Protein AF-A0A7S2AE31-F1 (afdb_monomer_lite)

Secondary structure (DSSP, 8-state):
-GGGS---HHHHHHHHHTT--S--HHHHHHHHHHHTT--------TTSSHHHHHHHHHHHHH-------TT-EEEE--B-TTSSBPSS-EEEEEEEEETTEEEEEEEPTTS-EEEEEE-GGGEEE---TTTTPPP-S----S-----SSHHHHHHHHHHHHHHSTTSSPPP-----

Organism: NCBI:txid327968

Radius of gyration: 17.81 Å; chains: 1; bounding box: 38×43×53 Å

InterPro domains:
  IPR011545 DEAD/DEAH-box helicase domain [PF00270] (24-175)
  IPR014001 Helicase superfamily 1/2, ATP-binding domain [PS51192] (31-176)
  IPR027417 P-loop containing nucleoside triphosphate hydrolase [G3DSA:3.40.50.300] (1-176)
  IPR027417 P-loop containing nucleoside triphosphate hydrolase [SSF52540] (3-176)
  IPR050547 DEAD box ATP-dependent RNA helicases [PTHR47963] (2-176)

Foldseek 3Di:
DVVVVPADLQLVLLCVVVVVPDAFPQLVVQQVCLLVVHDDDDDDDPPRCVLCSNLRSLCRVVQPDDPLDAFFWFFFWAQDPVRDTDPGTAIWGFRHADPQWTFTWGQDPVRDTDTDTHHSSRGNATQDPPPPDDDDDDDDDPDDDDDDDQVVLVVSQVVSCSSCNGPPDDDDRDDD

Sequence (176 aa):
TAEKLRFGPFLQAALVRREFFYLTPVQQCTMPLLLGGRDFLASAFTGSGKTAAYLLPILSSVDKMCRLQPGAMVAAHYKVRSGERSAKPQIGRVRGLRQGLAAVEFEQATGLVKRQLVPPDWVVGAPDAKRQGSWKGPARPLAVVLVPTRELSEQVHEEARSFTVYSDVRSVALYG

pLDDT: mean 79.94, std 12.9, range [45.97, 96.5]

Structure (mmCIF, N/CA/C/O backbone):
data_AF-A0A7S2AE31-F1
#
_entry.id   AF-A0A7S2AE31-F1
#
loop_
_atom_site.group_PDB
_atom_site.id
_atom_site.type_symbol
_atom_site.label_atom_id
_atom_site.label_alt_id
_atom_site.label_comp_id
_atom_site.label_asym_id
_atom_site.label_entity_id
_atom_site.label_seq_id
_atom_site.pdbx_PDB_ins_code
_atom_site.Cartn_x
_atom_site.Cartn_y
_atom_site.Cartn_z
_atom_site.occupancy
_atom_site.B_iso_or_equiv
_atom_site.auth_seq_id
_atom_site.auth_comp_id
_atom_site.auth_asym_id
_atom_site.auth_atom_id
_atom_site.pdbx_PDB_model_num
ATOM 1 N N . THR A 1 1 ? 3.109 17.002 -2.239 1.00 68.44 1 THR A N 1
ATOM 2 C CA . THR A 1 1 ? 3.317 16.192 -1.024 1.00 68.44 1 THR A CA 1
ATOM 3 C C . THR A 1 1 ? 2.339 15.042 -1.046 1.00 68.44 1 THR A C 1
ATOM 5 O O . THR A 1 1 ? 1.288 15.181 -1.670 1.00 68.44 1 THR A O 1
ATOM 8 N N . ALA A 1 2 ? 2.683 13.919 -0.418 1.00 66.88 2 ALA A N 1
ATOM 9 C CA . ALA A 1 2 ? 1.801 12.753 -0.341 1.00 66.88 2 ALA A CA 1
ATOM 10 C C . ALA A 1 2 ? 0.439 13.094 0.293 1.00 66.88 2 ALA A C 1
ATOM 12 O O . ALA A 1 2 ? -0.577 12.568 -0.134 1.00 66.88 2 ALA A O 1
ATOM 13 N N . GLU A 1 3 ? 0.393 14.068 1.205 1.00 65.00 3 GLU A N 1
ATOM 14 C CA . GLU A 1 3 ? -0.838 14.572 1.836 1.00 65.00 3 GLU A CA 1
ATOM 15 C C . GLU A 1 3 ? -1.874 15.150 0.863 1.00 65.00 3 GLU A C 1
ATOM 17 O O . GLU A 1 3 ? -3.066 15.146 1.158 1.00 65.00 3 GLU A O 1
ATOM 22 N N . LYS A 1 4 ? -1.446 15.651 -0.306 1.00 74.38 4 LYS A N 1
ATOM 23 C CA . LYS A 1 4 ? -2.381 16.156 -1.325 1.00 74.38 4 LYS A CA 1
ATOM 24 C C . LYS A 1 4 ? -3.153 15.024 -2.006 1.00 74.38 4 LYS A C 1
ATOM 26 O O . LYS A 1 4 ? -4.203 15.275 -2.594 1.00 74.38 4 LYS A O 1
ATOM 31 N N . LEU A 1 5 ? -2.633 13.798 -1.946 1.00 74.25 5 LEU A N 1
ATOM 32 C CA . LEU A 1 5 ? -3.311 12.611 -2.441 1.00 74.25 5 LEU A CA 1
ATOM 33 C C . LEU A 1 5 ? -4.301 12.175 -1.356 1.00 74.25 5 LEU A C 1
ATOM 35 O O . LEU A 1 5 ? -3.900 11.796 -0.260 1.00 74.25 5 LEU A O 1
ATOM 39 N N . ARG A 1 6 ? -5.603 12.294 -1.636 1.00 73.88 6 ARG A N 1
ATOM 40 C CA . ARG A 1 6 ? -6.688 11.980 -0.691 1.00 73.88 6 ARG A CA 1
ATOM 41 C C . ARG A 1 6 ? -6.847 10.467 -0.511 1.00 73.88 6 ARG A C 1
ATOM 43 O O . ARG A 1 6 ? -7.829 9.886 -0.965 1.00 73.88 6 ARG A O 1
ATOM 50 N N . PHE A 1 7 ? -5.861 9.829 0.107 1.00 80.62 7 PHE A N 1
ATOM 51 C CA . PHE A 1 7 ? -5.904 8.408 0.417 1.00 80.62 7 PHE A CA 1
ATOM 52 C C . PHE A 1 7 ? -6.839 8.100 1.588 1.00 80.62 7 PHE A C 1
ATOM 54 O O . PHE A 1 7 ? -7.137 8.956 2.423 1.00 80.62 7 PHE A O 1
ATOM 61 N N . GLY A 1 8 ? -7.284 6.843 1.656 1.00 73.44 8 GLY A N 1
ATOM 62 C CA . GLY A 1 8 ? -8.011 6.334 2.813 1.00 73.44 8 GLY A CA 1
ATOM 63 C C . GLY A 1 8 ? -7.158 6.381 4.095 1.00 73.44 8 GLY A C 1
ATOM 64 O O . GLY A 1 8 ? -5.924 6.350 4.013 1.00 73.44 8 GLY A O 1
ATOM 65 N N . PRO A 1 9 ? -7.785 6.412 5.287 1.00 67.44 9 PRO A N 1
ATOM 66 C CA . PRO A 1 9 ? -7.075 6.605 6.557 1.00 67.44 9 PRO A CA 1
ATOM 67 C C . PRO A 1 9 ? -5.950 5.583 6.823 1.00 67.44 9 PRO A C 1
ATOM 69 O O . PRO A 1 9 ? -4.905 5.931 7.372 1.00 67.44 9 PRO A O 1
ATOM 72 N N . PHE A 1 10 ? -6.131 4.348 6.351 1.00 73.69 10 PHE A N 1
ATOM 73 C CA . PHE A 1 10 ? -5.202 3.217 6.479 1.00 73.69 10 PHE A CA 1
ATOM 74 C C . PHE A 1 10 ? -3.910 3.423 5.711 1.00 73.69 10 PHE A C 1
ATOM 76 O O . PHE A 1 10 ? -2.809 3.225 6.228 1.00 73.69 10 PHE A O 1
ATOM 83 N N . LEU A 1 11 ? -4.046 3.858 4.464 1.00 78.44 11 LEU A N 1
ATOM 84 C CA . LEU A 1 11 ? -2.898 4.127 3.626 1.00 78.44 11 LEU A CA 1
ATOM 85 C C . LEU A 1 11 ? -2.192 5.402 4.094 1.00 78.44 11 LEU A C 1
ATOM 87 O O . LEU A 1 11 ? -0.970 5.407 4.195 1.00 78.44 11 LEU A O 1
ATOM 91 N N . GLN A 1 12 ? -2.941 6.432 4.505 1.00 75.38 12 GLN A N 1
ATOM 92 C CA . GLN A 1 12 ? -2.379 7.652 5.097 1.00 75.38 12 GLN A CA 1
ATOM 93 C C . GLN A 1 12 ? -1.475 7.338 6.298 1.00 75.38 12 GLN A C 1
ATOM 95 O O . GLN A 1 12 ? -0.385 7.886 6.444 1.00 75.38 12 GLN A O 1
ATOM 100 N N . ALA A 1 13 ? -1.898 6.414 7.150 1.00 69.88 13 ALA A N 1
ATOM 101 C CA . ALA A 1 13 ? -1.109 5.962 8.280 1.00 69.88 13 ALA A CA 1
ATOM 102 C C . ALA A 1 13 ? 0.147 5.200 7.919 1.00 69.88 13 ALA A C 1
ATOM 104 O O . ALA A 1 13 ? 1.188 5.387 8.550 1.00 69.88 13 ALA A O 1
ATOM 105 N N . ALA A 1 14 ? 0.033 4.306 6.939 1.00 75.62 14 ALA A N 1
ATOM 106 C CA . ALA A 1 14 ? 1.166 3.548 6.458 1.00 75.62 14 ALA A CA 1
ATOM 107 C C . ALA A 1 14 ? 2.216 4.497 5.867 1.00 75.62 14 ALA A C 1
ATOM 109 O O . ALA A 1 14 ? 3.402 4.341 6.146 1.00 75.62 14 ALA A O 1
ATOM 110 N N . LEU A 1 15 ? 1.776 5.535 5.149 1.00 81.88 15 LEU A N 1
ATOM 111 C CA . LEU A 1 15 ? 2.634 6.601 4.635 1.00 81.88 15 LEU A CA 1
ATOM 112 C C . LEU A 1 15 ? 3.331 7.369 5.766 1.00 81.88 15 LEU A C 1
ATOM 114 O O . LEU A 1 15 ? 4.552 7.495 5.741 1.00 81.88 15 LEU A O 1
ATOM 118 N N . VAL A 1 16 ? 2.594 7.812 6.792 1.00 73.19 16 VAL A N 1
ATOM 119 C CA . VAL A 1 16 ? 3.174 8.513 7.956 1.00 73.19 16 VAL A CA 1
ATOM 120 C C . VAL A 1 16 ? 4.182 7.633 8.696 1.00 73.19 16 VAL A C 1
ATOM 122 O O . VAL A 1 16 ? 5.275 8.089 9.015 1.00 73.19 16 VAL A O 1
ATOM 125 N N . ARG A 1 17 ? 3.851 6.358 8.938 1.00 73.12 17 ARG A N 1
ATOM 126 C CA . ARG A 1 17 ? 4.752 5.394 9.591 1.00 73.12 17 ARG A CA 1
ATOM 127 C C . ARG A 1 17 ? 6.064 5.224 8.823 1.00 73.12 17 ARG A C 1
ATOM 129 O O . ARG A 1 17 ? 7.094 4.985 9.444 1.00 73.12 17 ARG A O 1
ATOM 136 N N . ARG A 1 18 ? 6.005 5.286 7.493 1.00 77.44 18 ARG A N 1
ATOM 137 C CA . ARG A 1 18 ? 7.160 5.152 6.598 1.00 77.44 18 ARG A CA 1
ATOM 138 C C . ARG A 1 18 ? 7.850 6.480 6.297 1.00 77.44 18 ARG A C 1
ATOM 140 O O . ARG A 1 18 ? 8.722 6.499 5.438 1.00 77.44 18 ARG A O 1
ATOM 147 N N . GLU A 1 19 ? 7.440 7.569 6.949 1.00 81.06 19 GLU A N 1
ATOM 148 C CA . GLU A 1 19 ? 7.974 8.914 6.706 1.00 81.06 19 GLU A CA 1
ATOM 149 C C . GLU A 1 19 ? 7.860 9.331 5.223 1.00 81.06 19 GLU A C 1
ATOM 151 O O . GLU A 1 19 ? 8.667 10.082 4.673 1.00 81.06 19 GLU A O 1
ATOM 156 N N . PHE A 1 20 ? 6.818 8.835 4.550 1.00 81.94 20 PHE A N 1
ATOM 157 C CA . PHE A 1 20 ? 6.571 9.048 3.130 1.00 81.94 20 PHE A CA 1
ATOM 158 C C . PHE A 1 20 ? 5.857 10.391 2.918 1.00 81.94 20 PHE A C 1
ATOM 160 O O . PHE A 1 20 ? 4.647 10.460 2.696 1.00 81.94 20 PHE A O 1
ATOM 167 N N . PHE A 1 21 ? 6.606 11.488 3.029 1.00 81.06 21 PHE A N 1
ATOM 168 C CA . PHE A 1 21 ? 6.059 12.851 2.936 1.00 81.06 21 PHE A CA 1
ATOM 169 C C . PHE A 1 21 ? 6.119 13.428 1.513 1.00 81.06 21 PHE A C 1
ATOM 171 O O . PHE A 1 21 ? 5.227 14.172 1.072 1.00 81.06 21 PHE A O 1
ATOM 178 N N . TYR A 1 22 ? 7.156 13.055 0.763 1.00 88.31 22 TYR A N 1
ATOM 179 C CA . TYR A 1 22 ? 7.464 13.609 -0.551 1.00 88.31 22 TYR A CA 1
ATOM 180 C C . TYR A 1 22 ? 7.390 12.543 -1.63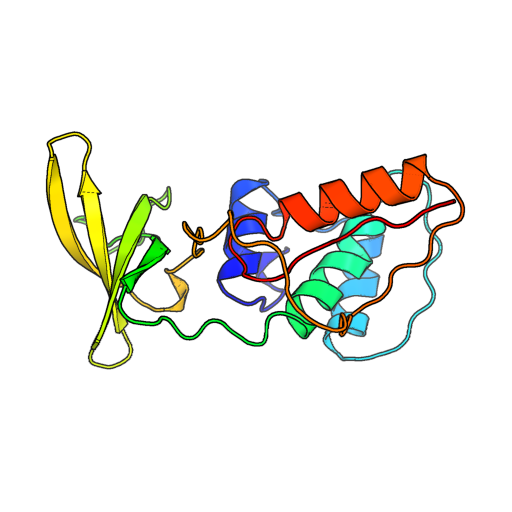7 1.00 88.31 22 TYR A C 1
ATOM 182 O O . TYR A 1 22 ? 7.874 11.429 -1.477 1.00 88.31 22 TYR A O 1
ATOM 190 N N . LEU A 1 23 ? 6.775 12.921 -2.755 1.00 91.44 23 LEU A N 1
ATOM 191 C CA . LEU A 1 23 ? 6.646 12.069 -3.929 1.00 91.44 23 LEU A CA 1
ATOM 192 C C . LEU A 1 23 ? 7.863 12.262 -4.832 1.00 91.44 23 LEU A C 1
ATOM 194 O O . LEU A 1 23 ? 8.241 13.408 -5.093 1.00 91.44 23 LEU A O 1
ATOM 198 N N . THR A 1 24 ? 8.413 11.172 -5.361 1.00 94.19 24 THR A N 1
ATOM 199 C CA . THR A 1 24 ? 9.433 11.224 -6.418 1.00 94.19 24 THR A CA 1
ATOM 200 C C . THR A 1 24 ? 8.834 11.755 -7.732 1.00 94.19 24 THR A C 1
ATOM 202 O O . THR A 1 24 ? 7.613 11.720 -7.901 1.00 94.19 24 THR A O 1
ATOM 205 N N . PRO A 1 25 ? 9.641 12.222 -8.704 1.00 94.38 25 PRO A N 1
ATOM 206 C CA . PRO A 1 25 ? 9.113 12.762 -9.962 1.00 94.38 25 PRO A CA 1
ATOM 207 C C . PRO A 1 25 ? 8.170 11.800 -10.700 1.00 94.38 25 PRO A C 1
ATOM 209 O O . PRO A 1 25 ? 7.080 12.192 -11.109 1.00 94.38 25 PRO A O 1
ATOM 212 N N . VAL A 1 26 ? 8.525 10.510 -10.789 1.00 94.88 26 VAL A N 1
ATOM 213 C CA . VAL A 1 26 ? 7.657 9.509 -11.433 1.00 94.88 26 VAL A CA 1
ATOM 214 C C . VAL A 1 26 ? 6.336 9.339 -10.683 1.00 94.88 26 VAL A C 1
ATOM 216 O O . VAL A 1 26 ? 5.289 9.235 -11.312 1.00 94.88 26 VAL A O 1
ATOM 219 N N . GLN A 1 27 ? 6.346 9.378 -9.349 1.00 94.94 27 GLN A N 1
ATOM 220 C CA . GLN A 1 27 ? 5.135 9.309 -8.527 1.00 94.94 27 GLN A CA 1
ATOM 221 C C . GLN A 1 27 ? 4.248 10.546 -8.727 1.00 94.94 27 GLN A C 1
ATOM 223 O O . GLN A 1 27 ? 3.042 10.414 -8.909 1.00 94.94 27 GLN A O 1
ATOM 228 N N . GLN A 1 28 ? 4.836 11.744 -8.766 1.00 93.62 28 GLN A N 1
ATOM 229 C CA . GLN A 1 28 ? 4.097 12.992 -8.989 1.00 93.62 28 GLN A CA 1
ATOM 230 C C . GLN A 1 28 ? 3.348 12.996 -10.324 1.00 93.62 28 GLN A C 1
ATOM 232 O O . GLN A 1 28 ? 2.207 13.448 -10.376 1.00 93.62 28 GLN A O 1
ATOM 237 N N . CYS A 1 29 ? 3.965 12.469 -11.384 1.00 91.94 29 CYS A N 1
ATOM 238 C CA . CYS A 1 29 ? 3.344 12.411 -12.705 1.00 91.94 29 CYS A CA 1
ATOM 239 C C . CYS A 1 29 ? 2.307 11.286 -12.836 1.00 91.94 29 CYS A C 1
ATOM 241 O O . CYS A 1 29 ? 1.307 11.455 -13.527 1.00 91.94 29 CYS A O 1
ATOM 243 N N . THR A 1 30 ? 2.531 10.134 -12.197 1.00 94.12 30 THR A N 1
ATOM 244 C CA . THR A 1 30 ? 1.717 8.924 -12.431 1.00 94.12 30 THR A CA 1
ATOM 245 C C . THR A 1 30 ? 0.552 8.770 -11.459 1.00 94.12 30 THR A C 1
ATOM 247 O O . THR A 1 30 ? -0.539 8.378 -11.871 1.00 94.12 30 THR A O 1
ATOM 250 N N . MET A 1 31 ? 0.732 9.110 -10.180 1.00 92.94 31 MET A N 1
ATOM 251 C CA . MET A 1 31 ? -0.282 8.862 -9.150 1.00 92.94 31 MET A CA 1
ATOM 252 C C . MET A 1 31 ? -1.608 9.599 -9.397 1.00 92.94 31 MET A C 1
ATOM 254 O O . MET A 1 31 ? -2.647 8.967 -9.210 1.00 92.94 31 MET A O 1
ATOM 258 N N . PRO A 1 32 ? -1.640 10.873 -9.847 1.00 91.06 32 PRO A N 1
ATOM 259 C CA . PRO A 1 32 ? -2.903 11.545 -10.160 1.00 91.06 32 PRO A CA 1
ATOM 260 C C . PRO A 1 32 ? -3.675 10.869 -11.300 1.00 91.06 32 PRO A C 1
ATOM 262 O O . PRO A 1 32 ? -4.900 10.794 -11.244 1.00 91.06 32 PRO A O 1
ATOM 265 N N . LEU A 1 33 ? -2.967 10.348 -12.310 1.00 92.50 33 LEU A N 1
ATOM 266 C CA . LEU A 1 33 ? -3.576 9.639 -13.439 1.00 92.50 33 LEU A CA 1
ATOM 267 C C . LEU A 1 33 ? -4.204 8.324 -12.972 1.00 92.50 33 LEU A C 1
ATOM 269 O O . LEU A 1 33 ? -5.379 8.068 -13.228 1.00 92.50 33 LEU A O 1
ATOM 273 N N . LEU A 1 34 ? -3.439 7.537 -12.216 1.00 92.81 34 LEU A N 1
ATOM 274 C CA . LEU A 1 34 ? -3.885 6.255 -11.684 1.00 92.81 34 LEU A CA 1
ATOM 275 C C . LEU A 1 34 ? -5.048 6.382 -10.697 1.00 92.81 34 LEU A C 1
ATOM 277 O O . LEU A 1 34 ? -6.004 5.616 -10.773 1.00 92.81 34 LEU A O 1
ATOM 281 N N . LEU A 1 35 ? -5.001 7.363 -9.791 1.00 90.12 35 LEU A N 1
ATOM 282 C CA . LEU A 1 35 ? -6.112 7.647 -8.875 1.00 90.12 35 LEU A CA 1
ATOM 283 C C . LEU A 1 35 ? -7.366 8.130 -9.614 1.00 90.12 35 LEU A C 1
ATOM 285 O O . LEU A 1 35 ? -8.476 7.913 -9.137 1.00 90.12 35 LEU A O 1
ATOM 289 N N . GLY A 1 36 ? -7.196 8.746 -10.786 1.00 89.81 36 GLY A N 1
ATOM 290 C CA . GLY A 1 36 ? -8.281 9.084 -11.704 1.00 89.81 36 GLY A CA 1
ATOM 291 C C . GLY A 1 36 ? -8.800 7.905 -12.536 1.00 89.81 36 GLY A C 1
ATOM 292 O O . GLY A 1 36 ? -9.654 8.120 -13.392 1.00 89.81 36 GLY A O 1
ATOM 293 N N . GLY A 1 37 ? -8.287 6.685 -12.328 1.00 89.94 37 GLY A N 1
ATOM 294 C CA . GLY A 1 37 ? -8.685 5.490 -13.076 1.00 89.94 37 GLY A CA 1
ATOM 295 C C . GLY A 1 37 ? -8.210 5.481 -14.530 1.00 89.94 37 GLY A C 1
ATOM 296 O O . GLY A 1 37 ? -8.858 4.871 -15.376 1.00 89.94 37 GLY A O 1
ATOM 297 N N . ARG A 1 38 ? -7.123 6.198 -14.844 1.00 92.44 38 ARG A N 1
ATOM 298 C CA . ARG A 1 38 ? -6.558 6.283 -16.196 1.00 92.44 38 ARG A CA 1
ATOM 299 C C . ARG A 1 38 ? -5.428 5.276 -16.371 1.00 92.44 38 ARG A C 1
ATOM 301 O O . ARG A 1 38 ? -4.583 5.129 -15.487 1.00 92.44 38 ARG A O 1
ATOM 308 N N . ASP A 1 39 ? -5.367 4.684 -17.557 1.00 93.50 39 ASP A N 1
ATOM 309 C CA . ASP A 1 39 ? -4.202 3.922 -17.993 1.00 93.50 39 ASP A CA 1
ATOM 310 C C . ASP A 1 39 ? -3.012 4.856 -18.227 1.00 93.50 39 ASP A C 1
ATOM 312 O O . ASP A 1 39 ? -3.167 6.020 -18.616 1.00 93.50 39 ASP A O 1
ATOM 316 N N . PHE A 1 40 ? -1.806 4.348 -17.990 1.00 89.88 40 PHE A N 1
ATOM 317 C CA . PHE A 1 40 ? -0.582 5.114 -18.176 1.00 89.88 40 PHE A CA 1
ATOM 318 C C . PHE A 1 40 ? 0.577 4.208 -18.591 1.00 89.88 40 PHE A C 1
ATOM 320 O O . PHE A 1 40 ? 0.610 3.017 -18.285 1.00 89.88 40 PHE A O 1
ATOM 327 N N . LEU A 1 41 ? 1.565 4.818 -19.238 1.00 92.19 41 LEU A N 1
ATOM 328 C CA . LEU A 1 41 ? 2.875 4.234 -19.478 1.00 92.19 41 LEU A CA 1
ATOM 329 C C . LEU A 1 41 ? 3.909 5.155 -18.833 1.00 92.19 41 LEU A C 1
ATOM 331 O O . LEU A 1 41 ? 3.884 6.365 -19.055 1.00 92.19 41 LEU A O 1
ATOM 335 N N . ALA A 1 42 ? 4.813 4.598 -18.032 1.00 89.38 42 ALA A N 1
ATOM 336 C CA . ALA A 1 42 ? 5.895 5.361 -17.422 1.00 89.38 42 ALA A CA 1
ATOM 337 C C . ALA A 1 42 ? 7.244 4.709 -17.702 1.00 89.38 42 ALA A C 1
ATOM 339 O O . ALA A 1 42 ? 7.419 3.506 -17.516 1.00 89.38 42 ALA A O 1
ATOM 340 N N . SER A 1 43 ? 8.213 5.541 -18.076 1.00 92.00 43 SER A N 1
ATOM 341 C CA . SER A 1 43 ? 9.621 5.172 -18.151 1.00 92.00 43 SER A CA 1
ATOM 342 C C . SER A 1 43 ? 10.387 5.935 -17.076 1.00 92.00 43 SER A C 1
ATOM 344 O O . SER A 1 43 ? 10.277 7.155 -16.974 1.00 92.00 43 SER A O 1
ATOM 346 N N . ALA A 1 44 ? 11.126 5.214 -16.237 1.00 92.31 44 ALA A N 1
ATOM 347 C CA . ALA A 1 44 ? 12.005 5.803 -15.233 1.00 92.31 44 ALA A CA 1
ATOM 348 C C . ALA A 1 44 ? 13.084 4.796 -14.819 1.00 92.31 44 ALA A C 1
ATOM 350 O O . ALA A 1 44 ? 12.856 3.582 -14.855 1.00 92.31 44 ALA A O 1
ATOM 351 N N . PHE A 1 45 ? 14.231 5.286 -14.346 1.00 90.44 45 PHE A N 1
ATOM 352 C CA . PHE A 1 45 ? 15.346 4.452 -13.882 1.00 90.44 45 PHE A CA 1
ATOM 353 C C . PHE A 1 45 ? 14.970 3.562 -12.687 1.00 90.44 45 PHE A C 1
ATOM 355 O O . PHE A 1 45 ? 13.973 3.798 -11.993 1.00 90.44 45 PHE A O 1
ATOM 362 N N . THR A 1 46 ? 15.735 2.501 -12.437 1.00 88.56 46 THR A N 1
ATOM 363 C CA . THR A 1 46 ? 15.642 1.730 -11.185 1.00 88.56 46 THR A CA 1
ATOM 364 C C . THR A 1 46 ? 15.882 2.651 -9.979 1.00 88.56 46 THR A C 1
ATOM 366 O O . THR A 1 46 ? 16.502 3.703 -10.103 1.00 88.56 46 THR A O 1
ATOM 369 N N . GLY A 1 47 ? 15.271 2.346 -8.831 1.00 88.38 47 GLY A N 1
ATOM 370 C CA . GLY A 1 47 ? 15.357 3.201 -7.634 1.00 88.38 47 GLY A CA 1
ATOM 371 C C . GLY A 1 47 ? 14.544 4.507 -7.668 1.00 88.38 47 GLY A C 1
ATOM 372 O O . GLY A 1 47 ? 14.421 5.167 -6.646 1.00 88.38 47 GLY A O 1
ATOM 373 N N . SER A 1 48 ? 13.896 4.866 -8.784 1.00 90.00 48 SER A N 1
ATOM 374 C CA . SER A 1 48 ? 13.085 6.101 -8.892 1.00 90.00 48 SER A CA 1
ATOM 375 C C . SER A 1 48 ? 11.750 6.090 -8.126 1.00 90.00 48 SER A C 1
ATOM 377 O O . SER A 1 48 ? 11.005 7.069 -8.164 1.00 90.00 48 SER A O 1
ATOM 379 N N . GLY A 1 49 ? 11.408 4.993 -7.441 1.00 92.19 49 GLY A N 1
ATOM 380 C CA . GLY A 1 49 ? 10.156 4.872 -6.685 1.00 92.19 49 GLY A CA 1
ATOM 381 C C . GLY A 1 49 ? 8.939 4.427 -7.507 1.00 92.19 49 GLY A C 1
ATOM 382 O O . GLY A 1 49 ? 7.809 4.622 -7.056 1.00 92.19 49 GLY A O 1
ATOM 383 N N . LYS A 1 50 ? 9.146 3.810 -8.683 1.00 94.94 50 LYS A N 1
ATOM 384 C CA . LYS A 1 50 ? 8.068 3.266 -9.540 1.00 94.94 50 LYS A CA 1
ATOM 385 C C . LYS A 1 50 ? 7.130 2.310 -8.803 1.00 94.94 50 LYS A C 1
ATOM 387 O O . LYS A 1 50 ? 5.930 2.353 -9.034 1.00 94.94 50 LYS A O 1
ATOM 392 N N . THR A 1 51 ? 7.667 1.477 -7.912 1.00 95.12 51 THR A N 1
ATOM 393 C CA . THR A 1 51 ? 6.889 0.477 -7.170 1.00 95.12 51 THR A CA 1
ATOM 394 C C . THR A 1 51 ? 5.777 1.126 -6.349 1.00 95.12 51 THR A C 1
ATOM 396 O O . THR A 1 51 ? 4.605 0.834 -6.560 1.00 95.12 51 THR A O 1
ATOM 399 N N . ALA A 1 52 ? 6.110 2.098 -5.497 1.00 94.62 52 ALA A N 1
ATOM 400 C CA . ALA A 1 52 ? 5.104 2.860 -4.758 1.00 94.62 52 ALA A CA 1
ATOM 401 C C . ALA A 1 52 ? 4.190 3.690 -5.682 1.00 94.62 52 ALA A C 1
ATOM 403 O O . ALA A 1 52 ? 3.024 3.900 -5.354 1.00 94.62 52 ALA A O 1
ATOM 404 N N . ALA A 1 53 ? 4.693 4.121 -6.848 1.00 94.88 53 ALA A N 1
ATOM 405 C CA . ALA A 1 53 ? 3.929 4.909 -7.814 1.00 94.88 53 ALA A CA 1
ATOM 406 C C . ALA A 1 53 ? 2.688 4.171 -8.340 1.00 94.88 53 ALA A C 1
ATOM 408 O O . ALA A 1 53 ? 1.634 4.792 -8.451 1.00 94.88 53 ALA A O 1
ATOM 409 N N . TYR A 1 54 ? 2.790 2.861 -8.606 1.00 94.44 54 TYR A N 1
ATOM 410 C CA . TYR A 1 54 ? 1.631 2.048 -8.993 1.00 94.44 54 TYR A CA 1
ATOM 411 C C . TYR A 1 54 ? 0.948 1.355 -7.806 1.00 94.44 54 TYR A C 1
ATOM 413 O O . TYR A 1 54 ? -0.272 1.207 -7.819 1.00 94.44 54 TYR A O 1
ATOM 421 N N . LEU A 1 55 ? 1.685 0.955 -6.759 1.00 95.12 55 LEU A N 1
ATOM 422 C CA . LEU A 1 55 ? 1.093 0.239 -5.623 1.00 95.12 55 LEU A CA 1
ATOM 423 C C . LEU A 1 55 ? 0.127 1.107 -4.824 1.00 95.12 55 LEU A C 1
ATOM 425 O O . LEU A 1 55 ? -0.954 0.640 -4.484 1.00 95.12 55 LEU A O 1
ATOM 429 N N . LEU A 1 56 ? 0.485 2.354 -4.514 1.00 93.31 56 LEU A N 1
ATOM 430 C CA . LEU A 1 56 ? -0.352 3.205 -3.665 1.00 93.31 56 LEU A CA 1
ATOM 431 C C . LEU A 1 56 ? -1.737 3.471 -4.291 1.00 93.31 56 LEU A C 1
ATOM 433 O O . LEU A 1 56 ? -2.733 3.291 -3.587 1.00 93.31 56 LEU A O 1
ATOM 437 N N . PRO A 1 57 ? -1.863 3.813 -5.591 1.00 92.94 57 PRO A N 1
ATOM 438 C CA . PRO A 1 57 ? -3.173 3.907 -6.235 1.00 92.94 57 PRO A CA 1
ATOM 439 C C . PRO A 1 57 ? -3.936 2.578 -6.294 1.00 92.94 57 PRO A C 1
ATOM 441 O O . PRO A 1 57 ? -5.140 2.570 -6.045 1.00 92.94 57 PRO A O 1
ATOM 444 N N . ILE A 1 58 ? -3.257 1.453 -6.568 1.00 92.50 58 ILE A N 1
ATOM 445 C CA . ILE A 1 58 ? -3.889 0.121 -6.557 1.00 92.50 58 ILE A CA 1
ATOM 446 C C . ILE A 1 58 ? -4.469 -0.172 -5.174 1.00 92.50 58 ILE A C 1
ATOM 448 O O . ILE A 1 58 ? -5.651 -0.486 -5.057 1.00 92.50 58 ILE A O 1
ATOM 452 N N . LEU A 1 59 ? -3.665 -0.022 -4.121 1.00 90.38 59 LEU A N 1
ATOM 453 C CA . LEU A 1 59 ? -4.094 -0.246 -2.744 1.00 90.38 59 LEU A CA 1
ATOM 454 C C . LEU A 1 59 ? -5.248 0.682 -2.371 1.00 90.38 59 LEU A C 1
ATOM 456 O O . LEU A 1 59 ? -6.229 0.214 -1.811 1.00 90.38 59 LEU A O 1
ATOM 460 N N . SER A 1 60 ? -5.192 1.956 -2.763 1.00 88.38 60 SER A N 1
ATOM 461 C CA . SER A 1 60 ? -6.296 2.896 -2.551 1.00 88.38 60 SER A CA 1
ATOM 462 C C . SER A 1 60 ? -7.590 2.490 -3.265 1.00 88.38 60 SER A C 1
ATOM 464 O O . SER A 1 60 ? -8.670 2.795 -2.770 1.00 88.38 60 SER A O 1
ATOM 466 N N . SER A 1 61 ? -7.501 1.844 -4.430 1.00 86.69 61 SER A N 1
ATOM 467 C CA . SER A 1 61 ? -8.666 1.370 -5.191 1.00 86.69 61 SER A CA 1
ATOM 468 C C . SER A 1 61 ? -9.256 0.081 -4.608 1.00 86.69 61 SER A C 1
ATOM 470 O O . SER A 1 61 ? -10.473 -0.117 -4.610 1.00 86.69 61 SER A O 1
ATOM 472 N N . VAL A 1 62 ? -8.392 -0.795 -4.090 1.00 82.62 62 VAL A N 1
ATOM 473 C CA . VAL A 1 62 ? -8.762 -2.076 -3.474 1.00 82.62 62 VAL A CA 1
ATOM 474 C C . VAL A 1 62 ? -9.321 -1.881 -2.061 1.00 82.62 62 VAL A C 1
ATOM 476 O O . VAL A 1 62 ? -10.250 -2.586 -1.665 1.00 82.62 62 VAL A O 1
ATOM 479 N N . ASP A 1 63 ? -8.803 -0.905 -1.316 1.00 71.44 63 ASP A N 1
ATOM 480 C CA . ASP A 1 63 ? -9.166 -0.604 0.072 1.00 71.44 63 ASP A CA 1
ATOM 481 C C . ASP A 1 63 ? -10.510 0.146 0.171 1.00 71.44 63 ASP A C 1
ATOM 483 O O . ASP A 1 63 ? -10.613 1.276 0.640 1.00 71.44 63 ASP A O 1
ATOM 487 N N . LYS A 1 64 ? -11.585 -0.500 -0.301 1.00 57.72 64 LYS A N 1
ATOM 488 C CA . LYS A 1 64 ? -12.972 0.000 -0.209 1.00 57.72 64 LYS A CA 1
ATOM 489 C C . LYS A 1 64 ? -13.632 -0.306 1.136 1.00 57.72 64 LYS A C 1
ATOM 491 O O . LYS A 1 64 ? -14.776 0.085 1.369 1.00 57.72 64 LYS A O 1
ATOM 496 N N . MET A 1 65 ? -12.955 -1.049 2.009 1.00 51.00 65 MET A N 1
ATOM 497 C CA . MET A 1 65 ? -13.510 -1.532 3.265 1.00 51.00 65 MET A CA 1
ATOM 498 C C . MET A 1 65 ? -12.632 -1.138 4.433 1.00 51.00 65 MET A C 1
ATOM 500 O O . MET A 1 65 ? -11.753 -1.878 4.841 1.00 51.00 65 MET A O 1
ATOM 504 N N . CYS A 1 66 ? -13.008 -0.037 5.065 1.00 49.69 66 CYS A N 1
ATOM 505 C CA . CYS A 1 66 ? -12.863 0.076 6.501 1.00 49.69 66 CYS A CA 1
ATOM 506 C C . CYS A 1 66 ? -14.168 0.548 7.098 1.00 49.69 66 CYS A C 1
ATOM 508 O O . CYS A 1 66 ? -14.386 1.717 7.409 1.00 49.69 66 CYS A O 1
ATOM 510 N N . ARG A 1 67 ? -15.076 -0.410 7.276 1.00 51.75 67 ARG A N 1
ATOM 511 C CA . ARG A 1 67 ? -16.089 -0.227 8.303 1.00 51.75 67 ARG A CA 1
ATOM 512 C C . ARG A 1 67 ? -15.332 -0.280 9.623 1.00 51.75 67 ARG A C 1
ATOM 514 O O . ARG A 1 67 ? -14.785 -1.323 9.963 1.00 51.75 67 ARG A O 1
ATOM 521 N N . LEU A 1 68 ? -15.288 0.837 10.343 1.00 55.34 68 LEU A N 1
ATOM 522 C CA . LEU A 1 68 ? -14.903 0.890 11.753 1.00 55.34 68 LEU A CA 1
ATOM 523 C C . LEU A 1 68 ? -15.900 0.035 12.549 1.00 55.34 68 LEU A C 1
ATOM 525 O O . LEU A 1 68 ? -16.874 0.541 13.105 1.00 55.34 68 LEU A O 1
ATOM 529 N N . GLN A 1 69 ? -15.720 -1.284 12.516 1.00 58.03 69 GLN A N 1
ATOM 530 C CA . GLN A 1 69 ? -16.616 -2.216 13.181 1.00 58.03 69 GLN A CA 1
ATOM 531 C C . GLN A 1 69 ? -16.334 -2.197 14.689 1.00 58.03 69 GLN A C 1
ATOM 533 O O . GLN A 1 69 ? -15.166 -2.165 15.095 1.00 58.03 69 GLN A O 1
ATOM 538 N N . PRO A 1 70 ? -17.375 -2.242 15.541 1.00 59.09 70 PRO A N 1
ATOM 539 C CA . PRO A 1 70 ? -17.195 -2.474 16.967 1.00 59.09 70 PRO A CA 1
ATOM 540 C C . PRO A 1 70 ? -16.331 -3.720 17.209 1.00 59.09 70 PRO A C 1
ATOM 542 O O . PRO A 1 70 ? -16.595 -4.791 16.674 1.00 59.09 70 PRO A O 1
ATOM 545 N N . GLY A 1 71 ? -15.287 -3.578 18.016 1.00 62.94 71 GLY A N 1
ATOM 546 C CA . GLY A 1 71 ? -14.335 -4.628 18.365 1.00 62.94 71 GLY A CA 1
ATOM 547 C C . GLY A 1 71 ? -13.025 -4.606 17.575 1.00 62.94 71 GLY A C 1
ATOM 548 O O . GLY A 1 71 ? -12.069 -5.229 18.046 1.00 62.94 71 GLY A O 1
ATOM 549 N N . ALA A 1 72 ? -12.952 -3.879 16.452 1.00 65.94 72 ALA A N 1
ATOM 550 C CA . ALA A 1 72 ? -11.730 -3.752 15.660 1.00 65.94 72 ALA A CA 1
ATOM 551 C C . ALA A 1 72 ? -10.621 -3.100 16.493 1.00 65.94 72 ALA A C 1
ATOM 553 O O . ALA A 1 72 ? -10.827 -2.045 17.097 1.00 65.94 72 ALA A O 1
ATOM 554 N N . MET A 1 73 ? -9.441 -3.717 16.543 1.00 66.50 73 MET A N 1
ATOM 555 C CA . MET A 1 73 ? -8.260 -3.000 17.011 1.00 66.50 73 MET A CA 1
ATOM 556 C C . MET A 1 73 ? -7.912 -1.967 15.963 1.00 66.50 73 MET A C 1
ATOM 558 O O . MET A 1 73 ? -7.930 -2.294 14.785 1.00 66.50 73 MET A O 1
ATOM 562 N N . VAL A 1 74 ? -7.598 -0.751 16.385 1.00 71.62 74 VAL A N 1
ATOM 563 C CA . VAL A 1 74 ? -7.189 0.334 15.521 1.00 71.62 74 VAL A CA 1
ATOM 564 C C . VAL A 1 74 ? -5.959 1.059 16.024 1.00 71.62 74 VAL A C 1
ATOM 566 O O . VAL A 1 74 ? -5.864 1.368 17.199 1.00 71.62 74 VAL A O 1
ATOM 569 N N . ALA A 1 75 ? -5.024 1.387 15.142 1.00 72.06 75 ALA A N 1
ATOM 570 C CA . ALA A 1 75 ? -4.130 2.497 15.401 1.00 72.06 75 ALA A CA 1
ATOM 571 C C . ALA A 1 75 ? -4.944 3.780 15.183 1.00 72.06 75 ALA A C 1
ATOM 573 O O . ALA A 1 75 ? -5.578 3.942 14.144 1.00 72.06 75 ALA A O 1
ATOM 574 N N . ALA A 1 76 ? -4.961 4.689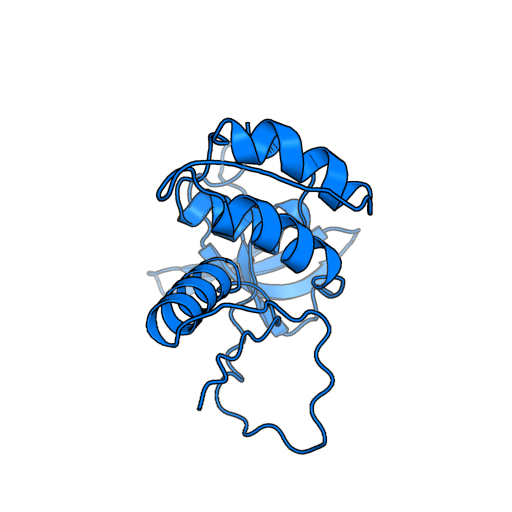 16.145 1.00 76.81 76 ALA A N 1
ATOM 575 C CA . ALA A 1 76 ? -5.653 5.962 16.017 1.00 76.81 76 ALA A CA 1
ATOM 576 C C . ALA A 1 76 ? -4.891 7.057 16.758 1.00 76.81 76 ALA A C 1
ATOM 578 O O . ALA A 1 76 ? -4.226 6.816 17.769 1.00 76.81 76 ALA A O 1
ATOM 579 N N . HIS A 1 77 ? -4.978 8.277 16.250 1.00 81.94 77 HIS A N 1
ATOM 580 C CA . HIS A 1 77 ? -4.571 9.433 17.027 1.00 81.94 77 HIS A CA 1
ATOM 581 C C . HIS A 1 77 ? -5.641 9.750 18.061 1.00 81.94 77 HIS A C 1
ATOM 583 O O . HIS A 1 77 ? -6.828 9.524 17.833 1.00 81.94 77 HIS A O 1
ATOM 589 N N . TYR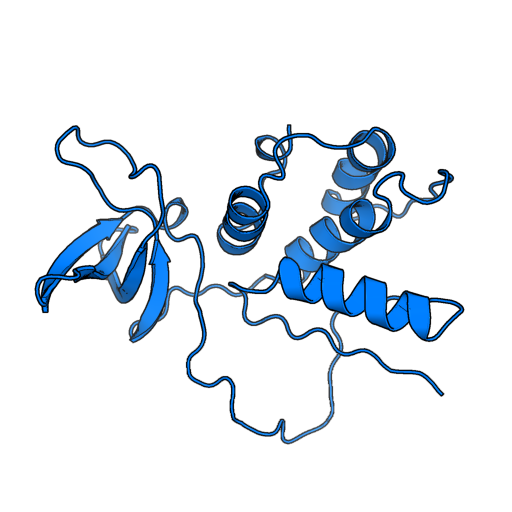 A 1 78 ? -5.217 10.281 19.199 1.00 79.75 78 TYR A N 1
ATOM 590 C CA . TYR A 1 78 ? -6.109 10.636 20.294 1.00 79.75 78 TYR A CA 1
ATOM 591 C C . TYR A 1 78 ? -6.063 12.136 20.561 1.00 79.75 78 TYR A C 1
ATOM 593 O O . TYR A 1 78 ? -5.109 12.819 20.183 1.00 79.75 78 TYR A O 1
ATOM 601 N N . LYS A 1 79 ? -7.094 12.649 21.236 1.00 83.00 79 LYS A N 1
ATOM 602 C CA . LYS A 1 79 ? -7.168 14.057 21.612 1.00 83.00 79 LYS A CA 1
ATOM 603 C C . LYS A 1 79 ? -6.221 14.316 22.784 1.00 83.00 79 LYS A C 1
ATOM 605 O O . LYS A 1 79 ? -6.355 13.725 23.866 1.00 83.00 79 LYS A O 1
ATOM 610 N N . VAL A 1 80 ? -5.228 15.173 22.562 1.00 81.25 80 VAL A N 1
ATOM 611 C CA . VAL A 1 80 ? -4.351 15.668 23.633 1.00 81.25 80 VAL A CA 1
ATOM 612 C C . VAL A 1 80 ? -5.059 16.769 24.431 1.00 81.25 80 VAL A C 1
ATOM 614 O O . VAL A 1 80 ? -6.119 17.251 24.035 1.00 81.25 80 VAL A O 1
ATOM 617 N N . ARG A 1 81 ? -4.509 17.160 25.591 1.00 79.81 81 ARG A N 1
ATOM 618 C CA . ARG A 1 81 ? -5.129 18.180 26.463 1.00 79.81 81 ARG A CA 1
ATOM 619 C C . ARG A 1 81 ? -5.320 19.535 25.766 1.00 79.81 81 ARG A C 1
ATOM 621 O O . ARG A 1 81 ? -6.287 20.211 26.086 1.00 79.81 81 ARG A O 1
ATOM 628 N N . SER A 1 82 ? -4.465 19.884 24.797 1.00 75.19 82 SER A N 1
ATOM 629 C CA . SER A 1 82 ? -4.601 21.095 23.966 1.00 75.19 82 SER A CA 1
ATOM 630 C C . SER A 1 82 ? -5.796 21.051 23.006 1.00 75.19 82 SER A C 1
ATOM 632 O O . SER A 1 82 ? -6.126 22.053 22.387 1.00 75.19 82 SER A O 1
ATOM 634 N N . GLY A 1 83 ? -6.463 19.901 22.873 1.00 75.25 83 GLY A N 1
ATOM 635 C CA . GLY A 1 83 ? -7.552 19.690 21.924 1.00 75.25 83 GLY A CA 1
ATOM 636 C C . GLY A 1 83 ? -7.097 19.208 20.545 1.00 75.25 83 GLY A C 1
ATOM 637 O O . GLY A 1 83 ? -7.946 18.812 19.748 1.00 75.25 83 GLY A O 1
ATOM 638 N N . GLU A 1 84 ? -5.789 19.173 20.298 1.00 77.94 84 GLU A N 1
ATOM 639 C CA . GLU A 1 84 ? -5.181 18.755 19.035 1.00 77.94 84 GLU A CA 1
ATOM 640 C C . GLU A 1 84 ? -5.043 17.227 18.913 1.00 77.94 84 GLU A C 1
ATOM 642 O O . GLU A 1 84 ? -5.301 16.455 19.848 1.00 77.94 84 GLU A O 1
ATOM 647 N N . ARG A 1 85 ? -4.627 16.789 17.722 1.00 78.62 85 ARG A N 1
ATOM 648 C CA . ARG A 1 85 ? -4.309 15.397 17.392 1.00 78.62 85 ARG A CA 1
ATOM 649 C C . ARG A 1 85 ? -2.950 15.015 17.987 1.00 78.62 85 ARG A C 1
ATOM 651 O O . ARG A 1 85 ? -1.993 15.775 17.882 1.00 78.62 85 ARG A O 1
ATOM 658 N N . SER A 1 86 ? -2.837 13.827 18.586 1.00 79.62 86 SER A N 1
ATOM 659 C CA . SER A 1 86 ? -1.549 13.318 19.083 1.00 79.62 86 SER A CA 1
ATOM 660 C C . SER A 1 86 ? -0.497 13.236 17.968 1.00 79.62 86 SER A C 1
ATOM 662 O O . SER A 1 86 ? -0.826 12.887 16.840 1.00 79.62 86 SER A O 1
ATOM 664 N N . ALA A 1 87 ? 0.780 13.493 18.265 1.00 72.19 87 ALA A N 1
ATOM 665 C CA . ALA A 1 87 ? 1.847 13.387 17.258 1.00 72.19 87 ALA A CA 1
ATOM 666 C C . ALA A 1 87 ? 2.067 11.937 16.787 1.00 72.19 87 ALA A C 1
ATOM 668 O O . ALA A 1 87 ? 2.271 11.678 15.604 1.00 72.19 87 ALA A O 1
ATOM 669 N N . LYS A 1 88 ? 1.975 10.975 17.715 1.00 71.19 88 LYS A N 1
ATOM 670 C CA . LYS A 1 88 ? 2.068 9.540 17.423 1.00 71.19 88 LYS A CA 1
ATOM 671 C C . LYS A 1 88 ? 0.708 8.864 17.618 1.00 71.19 88 LYS A C 1
ATOM 673 O O . LYS A 1 88 ? 0.024 9.164 18.605 1.00 71.19 88 LYS A O 1
ATOM 678 N N . PRO A 1 89 ? 0.306 7.962 16.712 1.00 73.38 89 PRO A N 1
ATOM 679 C CA . PRO A 1 89 ? -0.885 7.156 16.912 1.00 73.38 89 PRO A CA 1
ATOM 680 C C . PRO A 1 89 ? -0.649 6.076 17.969 1.00 73.38 89 PRO A C 1
ATOM 682 O O . PRO A 1 89 ? 0.464 5.574 18.128 1.00 73.38 89 PRO A O 1
ATOM 685 N N . GLN A 1 90 ? -1.710 5.707 18.678 1.00 76.81 90 GLN A N 1
ATOM 686 C CA . GLN A 1 90 ? -1.715 4.606 19.637 1.00 76.81 90 GLN A CA 1
ATOM 687 C C . GLN A 1 90 ? -2.654 3.506 19.167 1.00 76.81 90 GLN A C 1
ATOM 689 O O . GLN A 1 90 ? -3.628 3.766 18.463 1.00 76.81 90 GLN A O 1
ATOM 694 N N . ILE A 1 91 ? -2.361 2.272 19.565 1.00 74.81 91 ILE A N 1
ATOM 695 C CA . ILE A 1 91 ? -3.274 1.158 19.343 1.00 74.81 91 ILE A CA 1
ATOM 696 C C . ILE A 1 91 ? -4.402 1.269 20.367 1.00 74.81 91 ILE A C 1
ATOM 698 O O . ILE A 1 91 ? -4.173 1.467 21.558 1.00 74.81 91 ILE A O 1
ATOM 702 N N . GLY A 1 92 ? -5.625 1.158 19.886 1.00 77.88 92 GLY A N 1
ATOM 703 C CA . GLY A 1 92 ? -6.828 1.125 20.682 1.00 77.88 92 GLY A CA 1
ATOM 704 C C . GLY A 1 92 ? -7.865 0.193 20.080 1.00 77.88 92 GLY A C 1
ATOM 705 O O . GLY A 1 92 ? -7.628 -0.447 19.064 1.00 77.88 92 GLY A O 1
ATOM 706 N N . ARG A 1 93 ? -9.027 0.079 20.710 1.00 81.38 93 ARG A N 1
ATOM 707 C CA . ARG A 1 93 ? -10.131 -0.765 20.252 1.00 81.38 93 ARG A CA 1
ATOM 708 C C . ARG A 1 93 ? -11.337 0.092 19.918 1.00 81.38 93 ARG A C 1
ATOM 710 O O . ARG A 1 93 ? -11.806 0.852 20.763 1.00 81.38 93 ARG A O 1
ATOM 717 N N . VAL A 1 94 ? -11.864 -0.043 18.707 1.00 78.00 94 VAL A N 1
ATOM 718 C CA . VAL A 1 94 ? -13.120 0.591 18.304 1.00 78.00 94 VAL A CA 1
ATOM 719 C C . VAL A 1 94 ? -14.246 -0.035 19.114 1.00 78.00 94 VAL A C 1
ATOM 721 O O . VAL A 1 94 ? -14.418 -1.249 19.123 1.00 78.00 94 VAL A O 1
ATOM 724 N N . ARG A 1 95 ? -15.041 0.777 19.801 1.00 82.94 95 ARG A N 1
ATOM 725 C CA . ARG A 1 95 ? -16.272 0.351 20.483 1.00 82.94 95 ARG A CA 1
ATOM 726 C C . ARG A 1 95 ? -17.528 0.632 19.668 1.00 82.94 95 ARG A C 1
ATOM 728 O O . ARG A 1 95 ? -18.577 0.077 19.965 1.00 82.94 95 ARG A O 1
ATOM 735 N N . GLY A 1 96 ? -17.407 1.446 18.627 1.00 72.38 96 GLY A N 1
ATOM 736 C CA . GLY A 1 96 ? -18.459 1.747 17.667 1.00 72.38 96 GLY A CA 1
ATOM 737 C C . GLY A 1 96 ? -18.334 3.167 17.132 1.00 72.38 96 GLY A C 1
ATOM 738 O O . GLY A 1 96 ? -17.363 3.868 17.418 1.00 72.38 96 GLY A O 1
ATOM 739 N N . LEU A 1 97 ? -19.340 3.589 16.373 1.00 67.31 97 LEU A N 1
ATOM 740 C CA . LEU A 1 97 ? -19.484 4.959 15.892 1.00 67.31 97 LEU A CA 1
ATOM 741 C C . LEU A 1 97 ? -20.536 5.679 16.742 1.00 67.31 97 LEU A C 1
ATOM 743 O O . LEU A 1 97 ? -21.617 5.145 16.980 1.00 67.31 97 LEU A O 1
ATOM 747 N N . ARG A 1 98 ? -20.227 6.890 17.207 1.00 71.00 98 ARG A N 1
ATOM 748 C CA . ARG A 1 98 ? -21.159 7.769 17.928 1.00 71.00 98 ARG A CA 1
ATOM 749 C C . ARG A 1 98 ? -21.111 9.151 17.298 1.00 71.00 98 ARG A C 1
ATOM 751 O O . ARG A 1 98 ? -20.047 9.754 17.262 1.00 71.00 98 ARG A O 1
ATOM 758 N N . GLN A 1 99 ? -22.251 9.639 16.803 1.00 72.12 99 GLN A N 1
ATOM 759 C CA . GLN A 1 99 ? -22.360 10.965 16.168 1.00 72.12 99 GLN A CA 1
ATOM 760 C C . GLN A 1 99 ? -21.345 11.176 15.022 1.00 72.12 99 GLN A C 1
ATOM 762 O O . GLN A 1 99 ? -20.778 12.250 14.870 1.00 72.12 99 GLN A O 1
ATOM 767 N N . GLY A 1 100 ? -21.059 10.125 14.244 1.00 60.62 100 GLY A N 1
ATOM 768 C CA . GLY A 1 100 ? -20.057 10.173 13.169 1.00 60.62 100 GLY A CA 1
ATOM 769 C C . GLY A 1 100 ? -18.594 10.094 13.630 1.00 60.62 100 GLY A C 1
ATOM 770 O O . GLY A 1 100 ? -17.709 10.033 12.785 1.00 60.62 100 GLY A O 1
ATOM 771 N N . LEU A 1 101 ? -18.322 10.034 14.938 1.00 70.00 101 LEU A N 1
ATOM 772 C CA . LEU A 1 101 ? -16.983 9.863 15.510 1.00 70.00 101 LEU A CA 1
ATOM 773 C C . LEU A 1 101 ? -16.732 8.405 15.911 1.00 70.00 101 LEU A C 1
ATOM 775 O O . LEU A 1 101 ? -17.634 7.707 16.382 1.00 70.00 101 LEU A O 1
ATOM 779 N N . ALA A 1 102 ? -15.492 7.944 15.766 1.00 71.44 102 ALA A N 1
ATOM 780 C CA . ALA A 1 102 ? -15.057 6.633 16.225 1.00 71.44 102 ALA A CA 1
ATOM 781 C C . ALA A 1 102 ? -14.829 6.657 17.742 1.00 71.44 102 ALA A C 1
ATOM 783 O O . ALA A 1 102 ? -13.992 7.402 18.248 1.00 71.44 102 ALA A O 1
ATOM 784 N N . ALA A 1 103 ? -15.557 5.831 18.490 1.00 83.25 103 ALA A N 1
ATOM 785 C CA . ALA A 1 103 ? -15.273 5.609 19.902 1.00 83.25 103 ALA A CA 1
ATOM 786 C C . ALA A 1 103 ? -14.111 4.619 20.016 1.00 83.25 103 ALA A C 1
ATOM 788 O O . ALA A 1 103 ? -14.290 3.441 19.711 1.00 83.25 103 ALA A O 1
ATOM 789 N N . VAL A 1 104 ? -12.938 5.084 20.447 1.00 84.25 104 VAL A N 1
ATOM 790 C CA . VAL A 1 104 ? -11.725 4.263 20.558 1.00 84.25 104 VAL A CA 1
ATOM 791 C C . VAL A 1 104 ? -11.257 4.205 22.011 1.00 84.25 104 VAL A C 1
ATOM 793 O O . VAL A 1 104 ? -11.191 5.214 22.716 1.00 84.25 104 VAL A O 1
ATOM 796 N N . GLU A 1 105 ? -10.957 2.994 22.465 1.00 87.69 105 GLU A N 1
ATOM 797 C CA . GLU A 1 105 ? -10.330 2.704 23.751 1.00 87.69 105 GLU A CA 1
ATOM 798 C C . GLU A 1 105 ? -8.837 2.507 23.578 1.00 87.69 105 GLU A C 1
ATOM 800 O O . GLU A 1 105 ? -8.432 1.514 22.991 1.00 87.69 105 GLU A O 1
ATOM 805 N N . PHE A 1 106 ? -8.026 3.411 24.110 1.00 82.94 106 PHE A N 1
ATOM 806 C CA . PHE A 1 106 ? -6.574 3.266 24.119 1.00 82.94 106 PHE A CA 1
ATOM 807 C C . PHE A 1 106 ? -6.133 2.685 25.459 1.00 82.94 106 PHE A C 1
ATOM 809 O O . PHE A 1 106 ? -6.466 3.241 26.508 1.00 82.94 106 PHE A O 1
ATOM 816 N N . GLU A 1 107 ? -5.395 1.584 25.432 1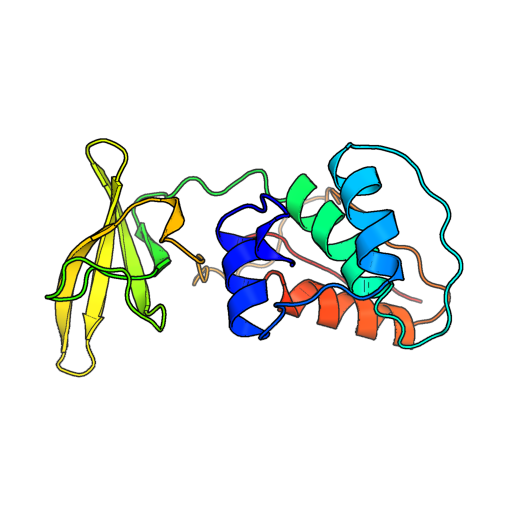.00 78.56 107 GLU A N 1
ATOM 817 C CA . GLU A 1 107 ? -4.787 1.003 26.628 1.00 78.56 107 GLU A CA 1
ATOM 818 C C . GLU A 1 107 ? -3.425 1.665 26.863 1.00 78.56 107 GLU A C 1
ATOM 820 O O . GLU A 1 107 ? -2.564 1.682 25.982 1.00 78.56 107 GLU A O 1
ATOM 825 N N . GLN A 1 108 ? -3.256 2.304 28.020 1.00 71.50 108 GLN A N 1
ATOM 826 C CA . GLN A 1 108 ? -2.025 3.013 28.369 1.00 71.50 108 GLN A CA 1
ATOM 827 C C . GLN A 1 108 ? -1.041 2.085 29.087 1.00 71.50 108 GLN A C 1
ATOM 829 O O . GLN A 1 108 ? -1.443 1.118 29.725 1.00 71.50 108 GLN A O 1
ATOM 834 N N . ALA A 1 109 ? 0.253 2.425 29.062 1.00 66.75 109 ALA A N 1
ATOM 835 C CA . ALA A 1 109 ? 1.305 1.668 29.757 1.00 66.75 109 ALA A CA 1
ATOM 836 C C . ALA A 1 109 ? 1.068 1.521 31.275 1.00 66.75 109 ALA A C 1
ATOM 838 O O . ALA A 1 109 ? 1.607 0.623 31.908 1.00 66.75 109 ALA A O 1
ATOM 839 N N . THR A 1 110 ? 0.246 2.394 31.856 1.00 73.50 110 THR A N 1
ATOM 840 C CA . THR A 1 110 ? -0.184 2.366 33.260 1.00 73.50 110 THR A CA 1
ATOM 841 C C . THR A 1 110 ? -1.323 1.375 33.538 1.00 73.50 110 THR A C 1
ATOM 843 O O . THR A 1 110 ? -1.798 1.311 34.666 1.00 73.50 110 THR A O 1
ATOM 846 N N . GLY A 1 111 ? -1.820 0.652 32.526 1.00 73.00 111 GLY A N 1
ATOM 847 C CA . GLY A 1 111 ? -3.007 -0.210 32.611 1.00 73.00 111 GLY A CA 1
ATOM 848 C C . GLY A 1 111 ? -4.340 0.550 32.562 1.00 73.00 111 GLY A C 1
ATOM 849 O O . GLY A 1 111 ? -5.411 -0.055 32.568 1.00 73.00 111 GLY A O 1
ATOM 850 N N . LEU A 1 112 ? -4.307 1.885 32.492 1.00 77.38 112 LEU A N 1
ATOM 851 C CA . LEU A 1 112 ? -5.507 2.709 32.370 1.00 77.38 112 LEU A CA 1
ATOM 852 C C . LEU A 1 112 ? -6.052 2.660 30.938 1.00 77.38 112 LEU A C 1
ATOM 854 O O . LEU A 1 112 ? -5.353 2.975 29.974 1.00 77.38 112 LEU A O 1
ATOM 858 N N . VAL A 1 113 ? -7.337 2.331 30.803 1.00 81.25 113 VAL A N 1
ATOM 859 C CA . VAL A 1 113 ? -8.048 2.382 29.520 1.00 81.25 113 VAL A CA 1
ATOM 860 C C . VAL A 1 113 ? -8.660 3.767 29.337 1.00 81.25 113 VAL A C 1
ATOM 862 O O . VAL A 1 113 ? -9.594 4.155 30.041 1.00 81.25 113 VAL A O 1
ATOM 865 N N . LYS A 1 114 ? -8.163 4.523 28.357 1.00 83.62 114 LYS A N 1
ATOM 866 C CA . LYS A 1 114 ? -8.672 5.855 28.022 1.00 83.62 114 LYS A CA 1
ATOM 867 C C . LYS A 1 114 ? -9.638 5.774 26.840 1.00 83.62 114 LYS A C 1
ATOM 869 O O . LYS A 1 114 ? -9.234 5.509 25.710 1.00 83.62 114 LYS A O 1
ATOM 874 N N . ARG A 1 115 ? -10.918 6.059 27.092 1.00 87.62 115 ARG A N 1
ATOM 875 C CA . ARG A 1 115 ? -11.982 6.147 26.075 1.00 87.62 115 ARG A CA 1
ATOM 876 C C . 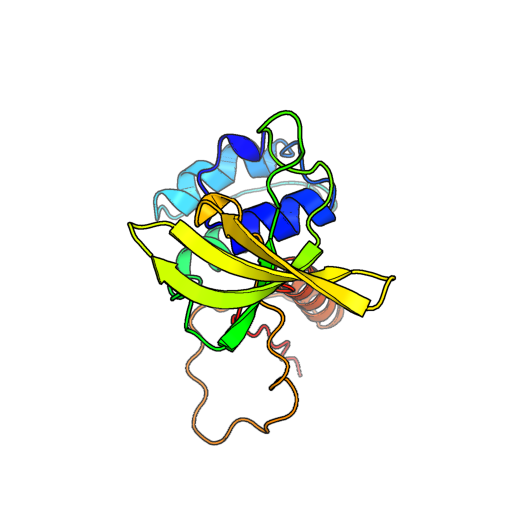ARG A 1 115 ? -12.055 7.547 25.490 1.00 87.62 115 ARG A C 1
ATOM 878 O O . ARG A 1 115 ? -12.202 8.509 26.240 1.00 87.62 115 ARG A O 1
ATOM 885 N N . GLN A 1 116 ? -11.988 7.668 24.170 1.00 87.81 116 GLN A N 1
ATOM 886 C CA . GLN A 1 116 ? -12.152 8.949 23.487 1.00 87.81 116 GLN A CA 1
ATOM 887 C C . GLN A 1 116 ? -12.948 8.791 22.195 1.00 87.81 116 GLN A C 1
ATOM 889 O O . GLN A 1 116 ? -12.860 7.770 21.516 1.00 87.81 116 GLN A O 1
ATOM 894 N N . LEU A 1 117 ? -13.716 9.827 21.862 1.00 83.12 117 LEU A N 1
ATOM 895 C CA . LEU A 1 117 ? -14.273 9.997 20.527 1.00 83.12 117 LEU A CA 1
ATOM 896 C C . LEU A 1 117 ? -13.202 10.652 19.664 1.00 83.12 117 LEU A C 1
ATOM 898 O O . LEU A 1 117 ? -12.727 11.742 19.988 1.00 83.12 117 LEU A O 1
ATOM 902 N N . VAL A 1 118 ? -12.812 9.972 18.595 1.00 82.31 118 VAL A N 1
ATOM 903 C CA . VAL A 1 118 ? -11.837 10.469 17.630 1.00 82.31 118 VAL A CA 1
ATOM 904 C C . VAL A 1 118 ? -12.505 10.535 16.260 1.00 82.31 118 VAL A C 1
ATOM 906 O O . VAL A 1 118 ? -13.294 9.647 15.922 1.00 82.31 118 VAL A O 1
ATOM 909 N N . PRO A 1 119 ? -12.253 11.586 15.470 1.00 75.56 119 PRO A N 1
ATOM 910 C CA . PRO A 1 119 ? -12.695 11.625 14.086 1.00 75.56 119 PRO A CA 1
ATOM 911 C C . PRO A 1 119 ? -12.264 10.356 13.323 1.00 75.56 119 PRO A C 1
ATOM 913 O O . PRO A 1 119 ? -11.172 9.841 13.576 1.00 75.56 119 PRO A O 1
ATOM 916 N N . PRO A 1 120 ? -13.092 9.795 12.422 1.00 65.38 120 PRO A N 1
ATOM 917 C CA . PRO A 1 120 ? -12.727 8.594 11.666 1.00 65.38 120 PRO A CA 1
ATOM 918 C C . PRO A 1 120 ? -11.417 8.739 10.876 1.00 65.38 120 PRO A C 1
ATOM 920 O O . PRO A 1 120 ? -10.677 7.775 10.740 1.00 65.38 120 PRO A O 1
ATOM 923 N N . ASP A 1 121 ? -11.088 9.948 10.421 1.00 66.62 121 ASP A N 1
ATOM 924 C CA . ASP A 1 121 ? -9.832 10.320 9.753 1.00 66.62 121 ASP A CA 1
ATOM 925 C C . ASP A 1 121 ? -8.606 10.354 10.693 1.00 66.62 121 ASP A C 1
ATOM 927 O O . ASP A 1 121 ? -7.459 10.442 10.245 1.00 66.62 121 ASP A O 1
ATOM 931 N N . TRP A 1 122 ? -8.820 10.265 12.009 1.00 75.75 122 TRP A N 1
ATOM 932 C CA . TRP A 1 122 ? -7.755 10.058 12.995 1.00 75.75 122 TRP A CA 1
ATOM 933 C C . TRP A 1 122 ? -7.470 8.579 13.225 1.00 75.75 122 TRP A C 1
ATOM 935 O O . TRP A 1 122 ? -6.417 8.250 13.781 1.00 75.75 122 TRP A O 1
ATOM 945 N N . VAL A 1 123 ? -8.375 7.691 12.807 1.00 72.12 123 VAL A N 1
ATOM 946 C CA . VAL A 1 123 ? -8.125 6.256 12.804 1.00 72.12 123 VAL A CA 1
ATOM 947 C C . VAL A 1 123 ? -7.189 5.945 11.654 1.00 72.12 123 VAL A C 1
ATOM 949 O O . VAL A 1 123 ? -7.552 6.004 10.491 1.00 72.12 123 VAL A O 1
ATOM 952 N N . VAL A 1 124 ? -5.955 5.635 12.004 1.00 65.94 124 VAL A N 1
ATOM 953 C CA . VAL A 1 124 ? -4.876 5.384 11.065 1.00 65.94 124 VAL A CA 1
ATOM 954 C C . VAL A 1 124 ? -4.800 3.915 10.652 1.00 65.94 124 VAL A C 1
ATOM 956 O O . VAL A 1 124 ? -4.254 3.591 9.613 1.00 65.94 124 VAL A O 1
ATOM 959 N N . GLY A 1 125 ? -5.352 2.973 11.403 1.00 59.97 125 GLY A N 1
ATOM 960 C CA . GLY A 1 125 ? -5.219 1.585 10.985 1.00 59.97 125 GLY A CA 1
ATOM 961 C C . GLY A 1 125 ? -6.026 0.608 11.773 1.00 59.97 125 GLY A C 1
ATOM 962 O O . GLY A 1 125 ? -6.448 0.999 12.840 1.00 59.97 125 GLY A O 1
ATOM 963 N N . ALA A 1 126 ? -6.185 -0.635 11.315 1.00 55.62 126 ALA A N 1
ATOM 964 C CA . ALA A 1 126 ? -6.697 -1.730 12.125 1.00 55.62 126 ALA A CA 1
ATOM 965 C C . ALA A 1 126 ? -5.760 -2.942 12.060 1.00 55.62 126 ALA A C 1
ATOM 967 O O . ALA A 1 126 ? -5.749 -3.640 11.051 1.00 55.62 126 ALA A O 1
ATOM 968 N N . PRO A 1 127 ? -4.924 -3.218 13.081 1.00 50.84 127 PRO A N 1
ATOM 969 C CA . PRO A 1 127 ? -4.215 -4.488 13.110 1.00 50.84 127 PRO A CA 1
ATOM 970 C C . PRO A 1 127 ? -5.229 -5.602 13.395 1.00 50.84 127 PRO A C 1
ATOM 972 O O . PRO A 1 127 ? -5.686 -5.745 14.528 1.00 50.84 127 PRO A O 1
ATOM 975 N N . ASP A 1 128 ? -5.596 -6.398 12.389 1.00 49.59 128 ASP A N 1
ATOM 976 C CA . ASP A 1 128 ? -6.434 -7.568 12.647 1.00 49.59 128 ASP A CA 1
ATOM 977 C C . ASP A 1 128 ? -5.641 -8.619 13.448 1.00 49.59 128 ASP A C 1
ATOM 979 O O . ASP A 1 128 ? -4.634 -9.173 12.993 1.00 49.59 128 ASP A O 1
ATOM 983 N N . ALA A 1 129 ? -6.111 -8.897 14.665 1.00 45.97 129 ALA A N 1
ATOM 984 C CA . ALA A 1 129 ? -5.616 -9.968 15.523 1.00 45.97 129 ALA A CA 1
ATOM 985 C C . ALA A 1 129 ? -6.010 -11.366 14.996 1.00 45.97 129 ALA A C 1
ATOM 987 O O . ALA A 1 129 ? -5.443 -12.365 15.434 1.00 45.97 129 ALA A O 1
ATOM 988 N N . LYS A 1 130 ? -6.925 -11.468 14.015 1.00 46.69 130 LYS A N 1
ATOM 989 C CA . LYS A 1 130 ? -7.319 -12.731 13.358 1.00 46.69 130 LYS A CA 1
ATOM 990 C C . LYS A 1 130 ? -6.377 -13.169 12.225 1.00 46.69 130 LYS A C 1
ATOM 992 O O . LYS A 1 130 ? -6.750 -13.995 11.390 1.00 46.69 130 LYS A O 1
ATOM 997 N N . ARG A 1 131 ? -5.128 -12.689 12.220 1.00 51.59 131 ARG A N 1
ATOM 998 C CA . ARG A 1 131 ? -4.048 -13.024 11.263 1.00 51.59 131 ARG A CA 1
ATOM 999 C C . ARG A 1 131 ? -3.687 -14.520 11.127 1.00 51.59 131 ARG A C 1
ATOM 1001 O O . ARG A 1 131 ? -2.773 -14.831 10.373 1.00 51.59 131 ARG A O 1
ATOM 1008 N N . GLN A 1 132 ? -4.368 -15.443 11.809 1.00 49.94 132 GLN A N 1
ATOM 1009 C CA . GLN A 1 132 ? -3.996 -16.866 11.893 1.00 49.94 132 GLN A CA 1
ATOM 1010 C C . GLN A 1 132 ? -5.047 -17.845 11.332 1.00 49.94 132 GLN A C 1
ATOM 1012 O O . GLN A 1 132 ? -5.023 -19.029 11.651 1.00 49.94 132 GLN A O 1
ATOM 1017 N N . GLY A 1 133 ? -5.988 -17.391 10.500 1.00 53.62 133 GLY A N 1
ATOM 1018 C CA . GLY A 1 133 ? -6.901 -18.298 9.793 1.00 53.62 133 GLY A CA 1
ATOM 1019 C C . GLY A 1 133 ? -6.367 -18.695 8.416 1.00 53.62 133 GLY A C 1
ATOM 1020 O O . GLY A 1 133 ? -6.081 -17.815 7.600 1.00 53.62 133 GLY A O 1
ATOM 1021 N N . SER A 1 134 ? -6.291 -19.996 8.115 1.00 57.75 134 SER A N 1
ATOM 1022 C CA . SER A 1 134 ? -6.069 -20.460 6.740 1.00 57.75 134 SER A CA 1
ATOM 1023 C C . SER A 1 134 ? -7.249 -20.044 5.854 1.00 57.75 134 SER A C 1
ATOM 1025 O O . SER A 1 134 ? -8.415 -20.197 6.225 1.00 57.75 134 SER A O 1
ATOM 1027 N N . TRP A 1 135 ? -6.957 -19.456 4.690 1.00 67.19 135 TRP A N 1
ATOM 1028 C CA . TRP A 1 135 ? -7.987 -19.094 3.716 1.00 67.19 135 TRP A CA 1
ATOM 1029 C C . TRP A 1 135 ? -8.666 -20.368 3.199 1.00 67.19 135 TRP A C 1
ATOM 1031 O O . TRP A 1 135 ? -7.989 -21.285 2.738 1.00 67.19 135 TRP A O 1
ATOM 1041 N N . LYS A 1 136 ? -9.999 -20.427 3.270 1.00 61.91 136 LYS A N 1
ATOM 1042 C CA . LYS A 1 136 ? -10.796 -21.548 2.758 1.00 61.91 136 LYS A CA 1
ATOM 1043 C C . LYS A 1 136 ? -11.641 -21.063 1.581 1.00 61.91 136 LYS A C 1
ATOM 1045 O O . LYS A 1 136 ? -12.585 -20.306 1.783 1.00 61.91 136 LYS A O 1
ATOM 1050 N N . GLY A 1 137 ? -11.300 -21.494 0.366 1.00 76.69 137 GLY A N 1
ATOM 1051 C CA . GLY A 1 137 ? -12.073 -21.225 -0.853 1.00 76.69 137 GLY A CA 1
ATOM 1052 C C . GLY A 1 137 ? -11.240 -20.695 -2.027 1.00 76.69 137 GLY A C 1
ATOM 1053 O O . GLY A 1 137 ? -10.047 -20.430 -1.870 1.00 76.69 137 GLY A O 1
ATOM 1054 N N . PRO A 1 138 ? -11.852 -20.525 -3.213 1.00 77.19 138 PRO A N 1
ATOM 1055 C CA . PRO A 1 138 ? -11.168 -19.979 -4.381 1.00 77.19 138 PRO A CA 1
ATOM 1056 C C . PRO A 1 138 ? -10.719 -18.535 -4.118 1.00 77.19 138 PRO A C 1
ATOM 1058 O O . PRO A 1 138 ? -11.489 -17.714 -3.612 1.00 77.19 138 PRO A O 1
ATOM 1061 N N . ALA A 1 139 ? -9.467 -18.219 -4.449 1.00 78.12 139 ALA A N 1
ATOM 1062 C CA . ALA A 1 139 ? -8.955 -16.857 -4.362 1.00 78.12 139 ALA A CA 1
ATOM 1063 C C . ALA A 1 139 ? -9.618 -15.967 -5.429 1.00 78.12 139 ALA A C 1
ATOM 1065 O O . ALA A 1 139 ? -9.823 -16.389 -6.565 1.00 78.12 139 ALA A O 1
ATOM 1066 N N . ARG A 1 140 ? -9.944 -14.722 -5.065 1.00 84.25 140 ARG A N 1
ATOM 1067 C CA . ARG A 1 140 ? -10.474 -13.697 -5.979 1.00 84.25 140 ARG A CA 1
ATOM 1068 C C . ARG A 1 140 ? -9.567 -12.463 -5.928 1.00 84.25 140 ARG A C 1
ATOM 1070 O O . ARG A 1 140 ? -9.841 -11.561 -5.135 1.00 84.25 140 ARG A O 1
ATOM 1077 N N . PRO A 1 141 ? -8.452 -12.444 -6.682 1.00 89.19 141 PRO A N 1
ATOM 1078 C CA . PRO A 1 141 ? -7.522 -11.321 -6.653 1.00 89.19 141 PRO A CA 1
ATOM 1079 C C . PRO A 1 141 ? -8.192 -10.056 -7.205 1.00 89.19 141 PRO A C 1
ATOM 1081 O O . PRO A 1 141 ? -8.809 -10.086 -8.266 1.00 89.19 141 PRO A O 1
ATOM 1084 N N . LEU A 1 142 ? -8.071 -8.947 -6.471 1.00 90.38 142 LEU A N 1
ATOM 1085 C CA . LEU A 1 142 ? -8.608 -7.637 -6.872 1.00 90.38 142 LEU A CA 1
ATOM 1086 C C . LEU A 1 142 ? -7.618 -6.829 -7.723 1.00 90.38 142 LEU A C 1
ATOM 1088 O O . LEU A 1 142 ? -8.020 -5.916 -8.435 1.00 90.38 142 LEU A O 1
ATOM 1092 N N . ALA A 1 143 ? -6.333 -7.168 -7.642 1.00 92.50 143 ALA A N 1
ATOM 1093 C CA . ALA A 1 143 ? -5.266 -6.592 -8.441 1.00 92.50 143 ALA A CA 1
ATOM 1094 C C . ALA A 1 143 ? -4.197 -7.657 -8.701 1.00 92.50 143 ALA A C 1
ATOM 1096 O O . ALA A 1 143 ? -3.970 -8.532 -7.862 1.00 92.50 143 ALA A O 1
ATOM 1097 N N . VAL A 1 144 ? -3.539 -7.567 -9.855 1.00 94.81 144 VAL A N 1
ATOM 1098 C CA . VAL A 1 144 ? -2.425 -8.434 -10.247 1.00 94.81 144 VAL A CA 1
ATOM 1099 C C . VAL A 1 144 ? -1.272 -7.540 -10.679 1.00 94.81 144 VAL A C 1
ATOM 1101 O O . VAL A 1 144 ? -1.464 -6.628 -11.480 1.00 94.81 144 VAL A O 1
ATOM 1104 N N . VAL A 1 145 ? -0.081 -7.804 -10.146 1.00 95.62 145 VAL A N 1
ATOM 1105 C CA . VAL A 1 145 ? 1.160 -7.159 -10.580 1.00 95.62 145 VAL A CA 1
ATOM 1106 C C . VAL A 1 145 ? 2.029 -8.231 -11.217 1.00 95.62 145 VAL A C 1
ATOM 1108 O O . VAL A 1 145 ? 2.356 -9.225 -10.574 1.00 95.62 145 VAL A O 1
ATOM 1111 N N . LEU A 1 146 ? 2.374 -8.038 -12.487 1.00 96.50 146 LEU A N 1
ATOM 1112 C CA . LEU A 1 146 ? 3.249 -8.942 -13.226 1.00 96.50 146 LEU A CA 1
ATOM 1113 C C . LEU A 1 146 ? 4.677 -8.408 -13.183 1.00 96.50 146 LEU A C 1
ATOM 1115 O O . LEU A 1 146 ? 4.916 -7.230 -13.448 1.00 96.50 146 LEU A O 1
ATOM 1119 N N . VAL A 1 147 ? 5.621 -9.284 -12.856 1.00 96.12 147 VAL A N 1
ATOM 1120 C CA . VAL A 1 147 ? 7.046 -8.962 -12.773 1.00 96.12 147 VAL A CA 1
ATOM 1121 C C . VAL A 1 147 ? 7.874 -10.083 -13.407 1.00 96.12 147 VAL A C 1
ATOM 1123 O O . VAL A 1 147 ? 7.457 -11.239 -13.359 1.00 96.12 147 VAL A O 1
ATOM 1126 N N . PRO A 1 148 ? 9.030 -9.764 -14.015 1.00 95.81 148 PRO A N 1
ATOM 1127 C CA . PRO A 1 148 ? 9.827 -10.733 -14.768 1.00 95.81 148 PRO A CA 1
ATOM 1128 C C . PRO A 1 148 ? 10.620 -11.727 -13.913 1.00 95.81 148 PRO A C 1
ATOM 1130 O O . PRO A 1 148 ? 11.022 -12.761 -14.436 1.00 95.81 148 PRO A O 1
ATOM 1133 N N . THR A 1 149 ? 10.895 -11.425 -12.641 1.00 95.81 149 THR A N 1
ATOM 1134 C CA . THR A 1 149 ? 11.764 -12.263 -11.800 1.00 95.81 149 THR A CA 1
ATOM 1135 C C . THR A 1 149 ? 11.169 -12.514 -10.423 1.00 95.81 149 THR A C 1
ATOM 1137 O O . THR A 1 149 ? 10.353 -11.732 -9.921 1.00 95.81 149 THR A O 1
ATOM 1140 N N . ARG A 1 150 ? 11.611 -13.609 -9.798 1.00 96.50 150 ARG A N 1
ATOM 1141 C CA . ARG A 1 150 ? 11.235 -13.987 -8.435 1.00 96.50 150 ARG A CA 1
ATOM 1142 C C . ARG A 1 150 ? 11.643 -12.919 -7.424 1.00 96.50 150 ARG A C 1
ATOM 1144 O O . ARG A 1 150 ? 10.826 -12.511 -6.607 1.00 96.50 150 ARG A O 1
ATOM 1151 N N . GLU A 1 151 ? 12.869 -12.423 -7.523 1.00 95.50 151 GLU A N 1
ATOM 1152 C CA . GLU A 1 151 ? 13.435 -11.436 -6.600 1.00 95.50 151 GLU A CA 1
ATOM 1153 C C . GLU A 1 151 ? 12.634 -10.134 -6.663 1.00 95.50 151 GLU A C 1
ATOM 1155 O O . GLU A 1 151 ? 12.334 -9.523 -5.640 1.00 95.50 151 GLU A O 1
ATOM 1160 N N . LEU A 1 152 ? 12.221 -9.728 -7.869 1.00 94.38 152 LEU A N 1
ATOM 1161 C CA . LEU A 1 152 ? 11.378 -8.552 -8.036 1.00 94.38 152 LEU A CA 1
ATOM 1162 C C . LEU A 1 152 ? 9.952 -8.797 -7.519 1.00 94.38 152 LEU A C 1
ATOM 1164 O O . LEU A 1 152 ? 9.344 -7.877 -6.979 1.00 94.38 152 LEU A O 1
ATOM 1168 N N . SER A 1 153 ? 9.424 -10.020 -7.628 1.00 96.25 153 SER A N 1
ATOM 1169 C CA . SER A 1 153 ? 8.130 -10.398 -7.034 1.00 96.25 153 SER A CA 1
ATOM 1170 C C . SER A 1 153 ? 8.153 -10.276 -5.516 1.00 96.25 153 SER A C 1
ATOM 1172 O O . SER A 1 153 ? 7.263 -9.655 -4.933 1.00 96.25 153 SER A O 1
ATOM 1174 N N . GLU A 1 154 ? 9.210 -10.775 -4.877 1.00 95.81 154 GLU A N 1
ATOM 1175 C CA . GLU A 1 154 ? 9.408 -10.659 -3.431 1.00 95.81 154 GLU A CA 1
ATOM 1176 C C . GLU A 1 154 ? 9.548 -9.194 -2.998 1.00 95.81 154 GLU A C 1
ATOM 1178 O O . GLU A 1 154 ? 8.828 -8.759 -2.101 1.00 95.81 154 GLU A O 1
ATOM 1183 N N . GLN A 1 155 ? 10.355 -8.393 -3.701 1.00 95.12 155 GLN A N 1
ATOM 1184 C CA . GLN A 1 155 ? 10.497 -6.957 -3.421 1.00 95.12 155 GLN A CA 1
ATOM 1185 C C . GLN A 1 155 ? 9.165 -6.201 -3.522 1.00 95.12 155 GLN A C 1
ATOM 1187 O O . GLN A 1 155 ? 8.830 -5.388 -2.659 1.00 95.12 155 GLN A O 1
ATOM 1192 N N . VAL A 1 156 ? 8.377 -6.459 -4.571 1.00 96.31 156 VAL A N 1
ATOM 1193 C CA . VAL A 1 156 ? 7.058 -5.831 -4.745 1.00 96.31 156 VAL A CA 1
ATOM 1194 C C . VAL A 1 156 ? 6.090 -6.289 -3.655 1.00 96.31 156 VAL A C 1
ATOM 1196 O O . VAL A 1 156 ? 5.323 -5.478 -3.131 1.00 96.31 156 VAL A O 1
ATOM 1199 N N . HIS A 1 157 ? 6.126 -7.569 -3.288 1.00 95.81 157 HIS A N 1
ATOM 1200 C CA . HIS A 1 157 ? 5.295 -8.119 -2.225 1.00 95.81 157 HIS A CA 1
ATOM 1201 C C . HIS A 1 157 ? 5.622 -7.511 -0.856 1.00 95.81 157 HIS A C 1
ATOM 1203 O O . HIS A 1 157 ? 4.701 -7.115 -0.136 1.00 95.81 157 HIS A O 1
ATOM 1209 N N . GLU A 1 158 ? 6.901 -7.385 -0.507 1.00 94.38 158 GLU A N 1
ATOM 1210 C CA . GLU A 1 158 ? 7.356 -6.743 0.729 1.00 94.38 158 GLU A CA 1
ATOM 1211 C C . GLU A 1 158 ? 6.957 -5.267 0.782 1.00 94.38 158 GLU A C 1
ATOM 1213 O O . GLU A 1 158 ? 6.401 -4.804 1.784 1.00 94.38 158 GLU A O 1
ATOM 1218 N N . GLU A 1 159 ? 7.152 -4.543 -0.322 1.00 95.12 159 GLU A N 1
ATOM 1219 C CA . GLU A 1 159 ? 6.754 -3.142 -0.435 1.00 95.12 159 GLU A CA 1
ATOM 1220 C C . GLU A 1 159 ? 5.233 -2.991 -0.263 1.00 95.12 159 GLU A C 1
ATOM 1222 O O . GLU A 1 159 ? 4.780 -2.161 0.527 1.00 95.12 159 GLU A O 1
ATOM 1227 N N . ALA A 1 160 ? 4.426 -3.841 -0.909 1.00 93.69 160 ALA A N 1
ATOM 1228 C CA . ALA A 1 160 ? 2.974 -3.853 -0.733 1.00 93.69 160 ALA A CA 1
ATOM 1229 C C . ALA A 1 160 ? 2.576 -4.156 0.721 1.00 93.69 160 ALA A C 1
ATOM 1231 O O . ALA A 1 160 ? 1.758 -3.441 1.301 1.00 93.69 160 ALA A O 1
ATOM 1232 N N . ARG A 1 161 ? 3.196 -5.167 1.341 1.00 89.31 161 ARG A N 1
ATOM 1233 C CA . ARG A 1 161 ? 2.943 -5.559 2.736 1.00 89.31 161 ARG A CA 1
ATOM 1234 C C . ARG A 1 161 ? 3.264 -4.437 3.720 1.00 89.31 161 ARG A C 1
ATOM 1236 O O . ARG A 1 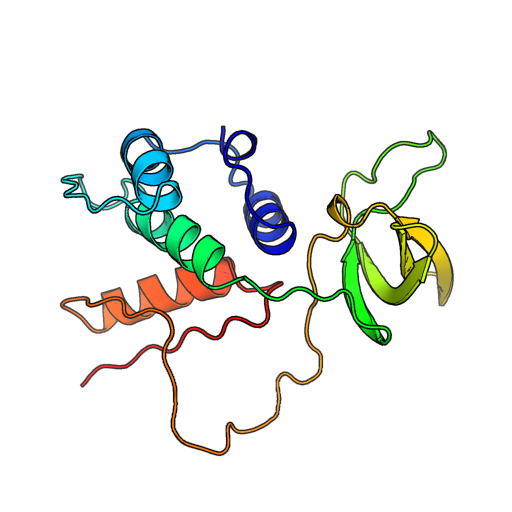161 ? 2.583 -4.298 4.735 1.00 89.31 161 ARG A O 1
ATOM 1243 N N . SER A 1 162 ? 4.276 -3.626 3.423 1.00 86.19 162 SER A N 1
ATOM 1244 C CA . SER A 1 162 ? 4.631 -2.466 4.243 1.00 86.19 162 SER A CA 1
ATOM 1245 C C . SER A 1 162 ? 3.551 -1.373 4.230 1.00 86.19 162 SER A C 1
ATOM 1247 O O . SER A 1 162 ? 3.370 -0.680 5.232 1.00 86.19 162 SER A O 1
ATOM 1249 N N . PHE A 1 163 ? 2.792 -1.250 3.134 1.00 86.88 163 PHE A N 1
ATOM 1250 C CA . PHE A 1 163 ? 1.680 -0.306 3.017 1.00 86.88 163 PHE A CA 1
ATOM 1251 C C . PHE A 1 163 ? 0.358 -0.859 3.561 1.00 86.88 163 PHE A C 1
ATOM 1253 O O . PHE A 1 163 ? -0.494 -0.089 3.997 1.00 86.88 163 PHE A O 1
ATOM 1260 N N . THR A 1 164 ? 0.186 -2.182 3.597 1.00 80.69 164 THR A N 1
ATOM 1261 C CA . THR A 1 164 ? -1.047 -2.825 4.081 1.00 80.69 164 THR A CA 1
ATOM 1262 C C . THR A 1 164 ? -0.990 -3.251 5.546 1.00 80.69 164 THR A C 1
ATOM 1264 O O . THR A 1 164 ? -1.890 -3.938 6.015 1.00 80.69 164 THR A O 1
ATOM 1267 N N . VAL A 1 165 ? 0.015 -2.812 6.319 1.00 71.69 165 VAL A N 1
ATOM 1268 C CA . VAL A 1 165 ? 0.156 -3.132 7.761 1.00 71.69 165 VAL A CA 1
ATOM 1269 C C . VAL A 1 165 ? -1.135 -2.885 8.546 1.00 71.69 165 VAL A C 1
ATOM 1271 O O . VAL A 1 165 ? -1.422 -3.599 9.509 1.00 71.69 165 VAL A O 1
ATOM 1274 N N . TYR A 1 166 ? -1.885 -1.877 8.118 1.00 68.06 166 TYR A N 1
ATOM 1275 C CA . TYR A 1 166 ? -3.088 -1.382 8.756 1.00 68.06 166 TYR A CA 1
ATOM 1276 C C . TYR A 1 166 ? -4.390 -1.779 8.047 1.00 68.06 166 TYR A C 1
ATOM 1278 O O . TYR A 1 166 ? -5.444 -1.487 8.594 1.00 68.06 166 TYR A O 1
ATOM 1286 N N . SER A 1 167 ? -4.331 -2.422 6.879 1.00 72.69 167 SER A N 1
ATOM 1287 C CA . SER A 1 167 ? -5.494 -2.767 6.046 1.00 72.69 167 SER A CA 1
ATOM 1288 C C . SER A 1 167 ? -5.734 -4.284 6.030 1.00 72.69 167 SER A C 1
ATOM 1290 O O . SER A 1 167 ? -4.818 -5.073 6.267 1.00 72.69 167 SER A O 1
ATOM 1292 N N . ASP A 1 168 ? -6.960 -4.695 5.696 1.00 71.88 168 ASP A N 1
ATOM 1293 C CA . ASP A 1 168 ? -7.329 -6.102 5.477 1.00 71.88 168 ASP A CA 1
ATOM 1294 C C . ASP A 1 168 ? -6.845 -6.644 4.116 1.00 71.88 168 ASP A C 1
ATOM 1296 O O . ASP A 1 168 ? -7.001 -7.833 3.812 1.00 71.88 168 ASP A O 1
ATOM 1300 N N . VAL A 1 169 ? -6.243 -5.792 3.279 1.00 79.88 169 VAL A N 1
ATOM 1301 C CA . VAL A 1 169 ? -5.698 -6.188 1.977 1.00 79.88 169 VAL A CA 1
ATOM 1302 C C . VAL A 1 169 ? -4.533 -7.165 2.147 1.00 79.88 169 VAL A C 1
ATOM 1304 O O . VAL A 1 169 ? -3.498 -6.862 2.746 1.00 79.88 169 VAL A O 1
ATOM 1307 N N . ARG A 1 170 ? -4.684 -8.348 1.542 1.00 81.19 170 ARG A N 1
ATOM 1308 C CA . ARG A 1 170 ? -3.657 -9.393 1.501 1.00 81.19 170 ARG A CA 1
ATOM 1309 C C . ARG A 1 170 ? -2.902 -9.337 0.179 1.00 81.19 170 ARG A C 1
ATOM 1311 O O . ARG A 1 170 ? -3.491 -9.533 -0.879 1.00 81.19 170 ARG A O 1
ATOM 1318 N N . SER A 1 171 ? -1.596 -9.112 0.262 1.00 89.56 171 SER A N 1
ATOM 1319 C CA . SER A 1 171 ? -0.672 -9.337 -0.850 1.00 89.56 171 SER A CA 1
ATOM 1320 C C . SER A 1 171 ? -0.174 -10.782 -0.808 1.00 89.56 171 SER A C 1
ATOM 1322 O O . SER A 1 171 ? 0.017 -11.333 0.276 1.00 89.56 171 SER A O 1
ATOM 1324 N N . VAL A 1 172 ? 0.040 -11.393 -1.971 1.00 91.00 172 VAL A N 1
ATOM 1325 C CA . VAL A 1 172 ? 0.624 -12.732 -2.128 1.00 91.00 172 VAL A CA 1
ATOM 1326 C C . VAL A 1 172 ? 1.603 -12.669 -3.297 1.00 91.00 172 VAL A C 1
ATOM 1328 O O . VAL A 1 172 ? 1.255 -12.125 -4.343 1.00 91.00 172 VAL A O 1
ATOM 1331 N N . ALA A 1 173 ? 2.807 -13.213 -3.118 1.00 93.56 173 ALA A N 1
ATOM 1332 C CA . ALA A 1 173 ? 3.761 -13.427 -4.202 1.00 93.56 173 ALA A CA 1
ATOM 1333 C C . ALA A 1 173 ? 3.602 -14.851 -4.743 1.00 93.56 173 ALA A C 1
ATOM 1335 O O . ALA A 1 173 ? 3.569 -15.806 -3.967 1.00 93.56 173 ALA A O 1
ATOM 1336 N N . LEU A 1 174 ? 3.500 -14.982 -6.063 1.00 92.69 174 LEU A N 1
ATOM 1337 C CA . LEU A 1 174 ? 3.508 -16.259 -6.771 1.00 92.69 174 LEU A CA 1
ATOM 1338 C C . LEU A 1 174 ? 4.597 -16.192 -7.839 1.00 92.69 174 LEU A C 1
ATOM 1340 O O . LEU A 1 174 ? 4.718 -15.188 -8.542 1.00 92.69 174 LEU A O 1
ATOM 1344 N N . TYR A 1 175 ? 5.384 -17.249 -7.944 1.00 91.94 175 TYR A N 1
ATOM 1345 C CA . TYR A 1 175 ? 6.431 -17.418 -8.942 1.00 91.94 175 TYR A CA 1
ATOM 1346 C C . TYR A 1 175 ? 6.702 -18.917 -9.114 1.00 91.94 175 TYR A C 1
ATOM 1348 O O . TYR A 1 175 ? 6.343 -19.711 -8.238 1.00 91.94 175 TYR A O 1
ATOM 1356 N N . GLY A 1 176 ? 7.260 -19.279 -10.271 1.00 86.88 176 GLY A N 1
ATOM 1357 C CA . GLY A 1 176 ? 7.718 -20.639 -10.570 1.00 86.88 176 GLY A CA 1
ATOM 1358 C C . GLY A 1 176 ? 9.066 -20.962 -9.947 1.00 86.88 176 GLY A C 1
ATOM 1359 O O . GLY A 1 176 ? 9.761 -20.016 -9.505 1.00 86.88 176 GLY A O 1
#